Protein AF-D5XAI5-F1 (afdb_monomer)

Sequence (81 aa):
MGKSGLMTITILIGMAFILIGSWIGNPIRPIHYVLVVGALLCGFISLVLFFGSLQKTEEKIYMAIVIILTILIVFIKDYLF

Organism: Thermincola potens (strain JR) (NCBI:txid635013)

Solvent-accessible surface area (backbone atoms only — not comparable to full-atom values): 4483 Å² total; per-residue (Å²): 131,55,73,67,59,56,29,55,48,28,48,53,53,19,51,50,28,51,52,54,46,65,65,50,83,61,83,57,60,70,61,45,50,53,28,51,54,50,23,48,53,24,49,50,52,27,48,53,47,49,61,73,66,46,80,91,44,70,70,59,52,54,52,49,53,52,53,53,52,52,55,50,51,56,48,50,48,71,72,76,107

Secondary structure (DSSP, 8-state):
--HHHHHHHHHHHHHHHHHHHHHS-S--HHHHHHHHHHHHHHHHHHHHHHHTTS---HHHHHHHHHHHHHHHHHHHHHHH-

Mean predicted aligned error: 9.06 Å

Foldseek 3Di:
DDLVVLLVVLQVQLVVLVVVLVVVVDCPPVSNVVSNVSSVVSVVVSLVSVLVPDDPDPVSVVVSVVVVVVVVVVVCVVVVD

pLDDT: mean 71.54, std 6.1, range [47.16, 80.44]

Structure (mmCIF, N/CA/C/O backbone):
data_AF-D5XAI5-F1
#
_entry.id   AF-D5XAI5-F1
#
loop_
_atom_site.group_PDB
_atom_site.id
_atom_site.type_symbol
_atom_site.label_atom_id
_atom_site.label_alt_id
_atom_site.label_comp_id
_atom_site.label_asym_id
_atom_site.label_entity_id
_atom_site.label_seq_id
_atom_site.pdbx_PDB_ins_code
_atom_site.Cartn_x
_atom_site.Cartn_y
_atom_site.Cartn_z
_atom_site.occupancy
_atom_site.B_iso_or_equiv
_atom_site.auth_seq_id
_atom_site.auth_comp_id
_atom_site.auth_asym_id
_atom_site.auth_atom_id
_atom_site.pdbx_PDB_model_num
ATOM 1 N N . MET A 1 1 ? -3.917 18.894 10.164 1.00 57.66 1 MET A N 1
ATOM 2 C CA . MET A 1 1 ? -4.724 18.009 9.289 1.00 57.66 1 MET A CA 1
ATOM 3 C C . MET A 1 1 ? -5.210 16.822 10.099 1.00 57.66 1 MET A C 1
ATOM 5 O O . MET A 1 1 ? -4.408 16.233 10.809 1.00 57.66 1 MET A O 1
ATOM 9 N N . GLY A 1 2 ? -6.506 16.507 10.056 1.00 73.19 2 GLY A N 1
ATOM 10 C CA . GLY A 1 2 ? -7.051 15.334 10.755 1.00 73.19 2 GLY A CA 1
ATOM 11 C C . GLY A 1 2 ? -6.649 14.012 10.086 1.00 73.19 2 GLY A C 1
ATOM 12 O O . GLY A 1 2 ? -6.246 14.012 8.923 1.00 73.19 2 GLY A O 1
ATOM 13 N N . LYS A 1 3 ? -6.809 12.885 10.799 1.00 66.94 3 LYS A N 1
ATOM 14 C CA . LYS A 1 3 ? -6.518 11.522 10.295 1.00 66.94 3 LYS A CA 1
ATOM 15 C C . LYS A 1 3 ? -7.170 11.232 8.935 1.00 66.94 3 LYS A C 1
ATOM 17 O O . LYS A 1 3 ? -6.524 10.660 8.066 1.00 66.94 3 LYS A O 1
ATOM 22 N N . SER A 1 4 ? -8.405 11.701 8.742 1.00 71.69 4 SER A N 1
ATOM 23 C CA . SER A 1 4 ? -9.138 11.582 7.473 1.00 71.69 4 SER A CA 1
ATOM 24 C C . SER A 1 4 ? -8.436 12.318 6.322 1.00 71.69 4 SER A C 1
ATOM 26 O O . SER A 1 4 ? -8.184 11.727 5.281 1.00 71.69 4 SER A O 1
ATOM 28 N N . GLY A 1 5 ? -7.989 13.562 6.533 1.00 72.31 5 GLY A N 1
ATOM 29 C CA . GLY A 1 5 ? -7.262 14.313 5.500 1.00 72.31 5 GLY A CA 1
ATOM 30 C C . GLY A 1 5 ? -5.911 13.689 5.130 1.00 72.31 5 GLY A C 1
ATOM 31 O O . GLY A 1 5 ? -5.505 13.734 3.973 1.00 72.31 5 GLY A O 1
ATOM 32 N N . LEU A 1 6 ? -5.233 13.067 6.098 1.00 73.88 6 LEU A N 1
ATOM 33 C CA . LEU A 1 6 ? -3.962 12.374 5.875 1.00 73.88 6 LEU A CA 1
ATOM 34 C C . LEU A 1 6 ? -4.157 11.076 5.071 1.00 73.88 6 LEU A C 1
ATOM 36 O O . LEU A 1 6 ? -3.356 10.785 4.184 1.00 73.88 6 LEU A O 1
ATOM 40 N N . MET A 1 7 ? -5.258 10.357 5.321 1.00 72.00 7 MET A N 1
ATOM 41 C CA . MET A 1 7 ? -5.686 9.188 4.547 1.00 72.00 7 MET A CA 1
ATOM 42 C C . MET A 1 7 ? -6.028 9.562 3.096 1.00 72.00 7 MET A C 1
ATOM 44 O O . MET A 1 7 ? -5.524 8.942 2.165 1.00 72.00 7 MET A O 1
ATOM 48 N N . THR A 1 8 ? -6.818 10.616 2.873 1.00 74.56 8 THR A N 1
ATOM 49 C CA . THR A 1 8 ? -7.191 11.042 1.512 1.00 74.56 8 THR A CA 1
ATOM 50 C C . THR A 1 8 ? -5.970 11.419 0.674 1.00 74.56 8 THR A C 1
ATOM 52 O O . THR A 1 8 ? -5.889 11.069 -0.500 1.00 74.56 8 THR A O 1
ATOM 55 N N . ILE A 1 9 ? -4.987 12.091 1.276 1.00 78.44 9 ILE A N 1
ATOM 56 C CA . ILE A 1 9 ? -3.758 12.484 0.577 1.00 78.44 9 ILE A CA 1
ATOM 57 C C . ILE A 1 9 ? -2.883 11.277 0.256 1.00 78.44 9 ILE A C 1
ATOM 59 O O . ILE A 1 9 ? -2.347 11.203 -0.845 1.00 78.44 9 ILE A O 1
ATOM 63 N N . THR A 1 10 ? -2.767 10.307 1.165 1.00 76.88 10 THR A N 1
ATOM 64 C CA . THR A 1 10 ? -2.008 9.078 0.878 1.00 76.88 10 THR A CA 1
ATOM 65 C C . THR A 1 10 ? -2.653 8.255 -0.236 1.00 76.88 10 THR A C 1
ATOM 67 O O . THR A 1 10 ? -1.933 7.733 -1.086 1.00 76.88 10 THR A O 1
ATOM 70 N N . ILE A 1 11 ? -3.987 8.220 -0.315 1.00 76.00 11 ILE A N 1
ATOM 71 C CA . ILE A 1 11 ? -4.713 7.599 -1.436 1.00 76.00 11 ILE A CA 1
ATOM 72 C C . ILE A 1 11 ? -4.447 8.341 -2.750 1.00 76.00 11 ILE A C 1
ATOM 74 O O . ILE A 1 11 ? -4.140 7.704 -3.756 1.00 76.00 11 ILE A O 1
ATOM 78 N N . LEU A 1 12 ? -4.526 9.675 -2.748 1.00 77.94 12 LEU A N 1
ATOM 79 C CA . LEU A 1 12 ? -4.281 10.489 -3.943 1.00 77.94 12 LEU A CA 1
ATOM 80 C C . LEU A 1 12 ? -2.849 10.331 -4.469 1.00 77.94 12 LEU A C 1
ATOM 82 O O . LEU A 1 12 ? -2.654 10.192 -5.675 1.00 77.94 12 LEU A O 1
ATOM 86 N N . ILE A 1 13 ? -1.856 10.294 -3.576 1.00 80.44 13 ILE A N 1
ATOM 87 C CA . ILE A 1 13 ? -0.453 10.054 -3.942 1.00 80.44 13 ILE A CA 1
ATOM 88 C C . ILE A 1 13 ? -0.280 8.638 -4.516 1.00 80.44 13 ILE A C 1
ATOM 90 O O . ILE A 1 13 ? 0.365 8.470 -5.549 1.00 80.44 13 ILE A O 1
ATOM 94 N N . GLY A 1 14 ? -0.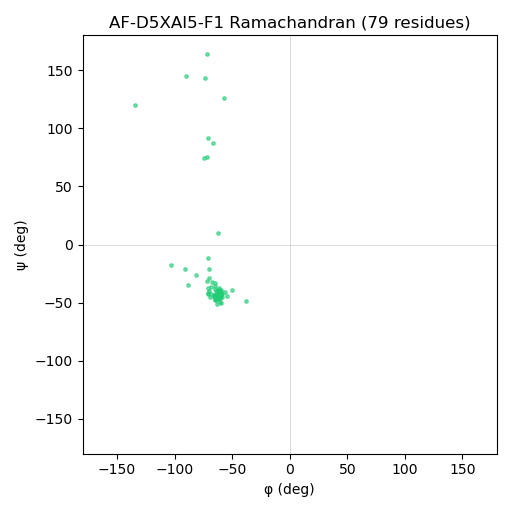901 7.624 -3.903 1.00 74.56 14 GLY A N 1
ATOM 95 C CA . GLY A 1 14 ? -0.882 6.250 -4.416 1.00 74.56 14 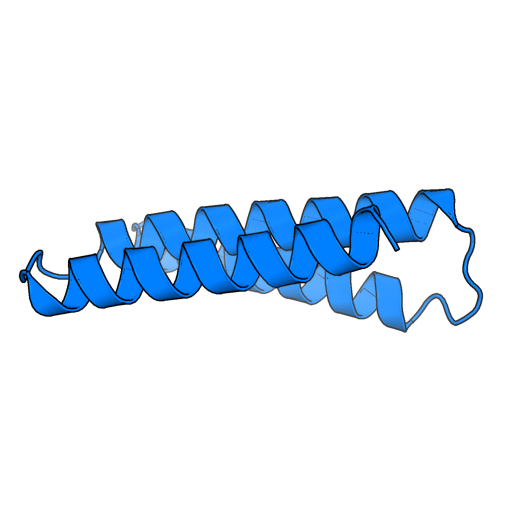GLY A CA 1
ATOM 96 C C . GLY A 1 14 ? -1.505 6.124 -5.811 1.00 74.56 14 GLY A C 1
ATOM 97 O O . GLY A 1 14 ? -0.915 5.507 -6.696 1.00 74.56 14 GLY A O 1
ATOM 98 N N . MET A 1 15 ? -2.655 6.766 -6.045 1.00 75.69 15 MET A N 1
ATOM 99 C CA . MET A 1 15 ? -3.287 6.823 -7.369 1.00 75.69 15 MET A CA 1
ATOM 100 C C . MET A 1 15 ? -2.410 7.532 -8.403 1.00 75.69 15 MET A C 1
ATOM 102 O O . MET A 1 15 ? -2.325 7.068 -9.539 1.00 75.69 15 MET A O 1
ATOM 106 N N . ALA A 1 16 ? -1.727 8.615 -8.022 1.00 78.94 16 ALA A N 1
ATOM 107 C CA . ALA A 1 16 ? -0.811 9.316 -8.915 1.00 78.94 16 ALA A CA 1
ATOM 108 C C . ALA A 1 16 ? 0.341 8.406 -9.371 1.00 78.94 16 ALA A C 1
ATOM 110 O O . ALA A 1 16 ? 0.661 8.384 -10.556 1.00 78.94 16 ALA A O 1
ATOM 111 N N . PHE A 1 17 ? 0.913 7.594 -8.475 1.00 77.12 17 PHE A N 1
ATOM 112 C CA . PHE A 1 17 ? 1.952 6.630 -8.849 1.00 77.12 17 PHE A CA 1
ATOM 113 C C . PHE A 1 17 ? 1.455 5.560 -9.825 1.00 77.12 17 PHE A C 1
ATOM 115 O O . PHE A 1 17 ? 2.158 5.247 -10.786 1.00 77.12 17 PHE A O 1
ATOM 122 N N . ILE A 1 18 ? 0.239 5.042 -9.629 1.00 75.19 18 ILE A N 1
ATOM 123 C CA . ILE A 1 18 ? -0.368 4.059 -10.541 1.00 75.19 18 ILE A CA 1
ATOM 124 C C . ILE A 1 18 ? -0.629 4.684 -11.917 1.00 75.19 18 ILE A C 1
ATOM 126 O O . ILE A 1 18 ? -0.319 4.070 -12.934 1.00 75.19 18 ILE A O 1
ATOM 130 N N . LEU A 1 19 ? -1.149 5.915 -11.964 1.00 78.56 19 LEU A N 1
ATOM 131 C CA . LEU A 1 19 ? -1.404 6.634 -13.215 1.00 78.56 19 LEU A CA 1
ATOM 132 C C . LEU A 1 19 ? -0.112 6.950 -13.972 1.00 78.56 19 LEU A C 1
ATOM 134 O O . LEU A 1 19 ? -0.052 6.736 -15.178 1.00 78.56 19 LEU A O 1
ATOM 138 N N . ILE A 1 20 ? 0.933 7.4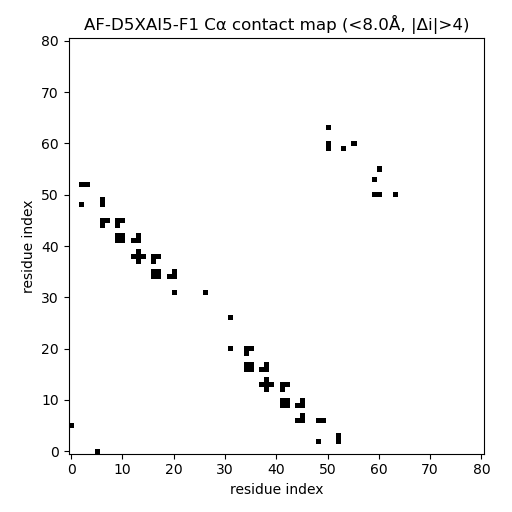05 -13.276 1.00 78.88 20 ILE A N 1
ATOM 139 C CA . ILE A 1 20 ? 2.248 7.658 -13.881 1.00 78.88 20 ILE A CA 1
ATOM 140 C C . ILE A 1 20 ? 2.844 6.347 -14.404 1.00 78.88 20 ILE A C 1
ATOM 142 O O . ILE A 1 20 ? 3.314 6.307 -15.538 1.00 78.88 20 ILE A O 1
ATOM 146 N N . GLY A 1 21 ? 2.772 5.264 -13.624 1.00 68.94 21 GLY A N 1
ATOM 147 C CA . GLY A 1 21 ? 3.200 3.934 -14.061 1.00 68.94 21 GLY A CA 1
ATOM 148 C C . GLY A 1 21 ? 2.443 3.455 -15.299 1.00 68.94 21 GLY A C 1
ATOM 149 O O . GLY A 1 21 ? 3.061 3.014 -16.257 1.00 68.94 21 GLY A O 1
ATOM 150 N N . SER A 1 22 ? 1.120 3.616 -15.331 1.00 68.69 22 SER A N 1
ATOM 151 C CA . SER A 1 22 ? 0.292 3.223 -16.476 1.00 68.69 22 SER A CA 1
ATOM 152 C C . SER A 1 22 ? 0.499 4.101 -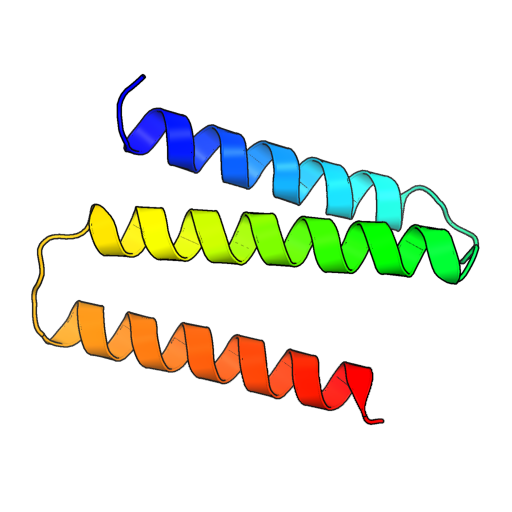17.715 1.00 68.69 22 SER A C 1
ATOM 154 O O . SER A 1 22 ? 0.269 3.629 -18.827 1.00 68.69 22 SER A O 1
ATOM 156 N N . TRP A 1 23 ? 0.873 5.374 -17.553 1.00 73.00 23 TRP A N 1
ATOM 157 C CA . TRP A 1 23 ? 1.060 6.311 -18.667 1.00 73.00 23 TRP A CA 1
ATOM 158 C C . TRP A 1 23 ? 2.428 6.151 -19.341 1.00 73.00 23 TRP A C 1
ATOM 160 O O . TRP A 1 23 ? 2.572 6.403 -20.538 1.00 73.00 23 TRP A O 1
ATOM 170 N N . ILE A 1 24 ? 3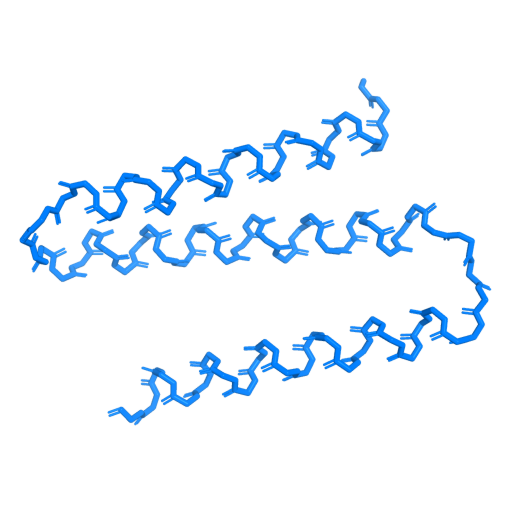.438 5.669 -18.619 1.00 72.62 24 ILE A N 1
ATOM 171 C CA . ILE A 1 24 ? 4.728 5.303 -19.207 1.00 72.62 24 ILE A CA 1
ATOM 172 C C . ILE A 1 24 ? 4.530 3.975 -19.962 1.00 72.62 24 ILE A C 1
ATOM 174 O O . ILE A 1 24 ? 4.934 2.914 -19.513 1.00 72.62 24 ILE A O 1
ATOM 178 N N . GLY A 1 25 ? 3.883 4.017 -21.130 1.00 52.94 25 GLY A N 1
ATOM 179 C CA . GLY A 1 25 ? 3.475 2.854 -21.933 1.00 52.94 25 GLY A CA 1
ATOM 180 C C . GLY A 1 25 ? 4.605 1.955 -22.464 1.00 52.94 25 GLY A C 1
ATOM 181 O O . GLY A 1 25 ? 4.349 1.089 -23.294 1.00 52.94 25 GLY A O 1
ATOM 182 N N . ASN A 1 26 ? 5.849 2.142 -22.01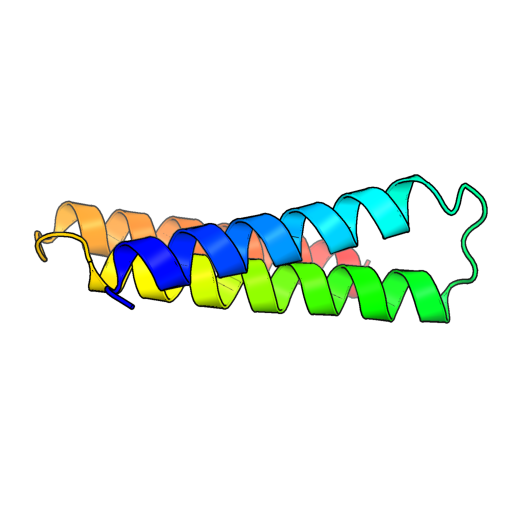2 1.00 63.25 26 ASN A N 1
ATOM 183 C CA . ASN A 1 26 ? 6.980 1.263 -22.286 1.00 63.25 26 ASN A CA 1
ATOM 184 C C . ASN A 1 26 ? 7.746 1.009 -20.971 1.00 63.25 26 ASN A C 1
ATOM 186 O O . ASN A 1 26 ? 8.224 1.973 -20.361 1.00 63.25 26 ASN A O 1
ATOM 190 N N . PRO A 1 27 ? 7.880 -0.246 -20.496 1.00 60.00 27 PRO A N 1
ATOM 191 C CA . PRO A 1 27 ? 8.471 -0.530 -19.197 1.00 60.00 27 PRO A CA 1
ATOM 192 C C . PRO A 1 27 ? 9.977 -0.270 -19.223 1.00 60.00 27 PRO A C 1
ATOM 194 O O . PRO A 1 27 ? 10.792 -1.162 -19.467 1.00 60.00 27 PRO A O 1
ATOM 197 N N . ILE A 1 28 ? 10.377 0.950 -18.867 1.00 62.38 28 ILE A N 1
ATOM 198 C CA . ILE A 1 28 ? 11.694 1.179 -18.278 1.00 62.38 28 ILE A CA 1
ATOM 199 C C . ILE A 1 28 ? 11.642 0.481 -16.915 1.00 62.38 28 ILE A C 1
ATOM 201 O O . ILE A 1 28 ? 11.227 1.071 -15.915 1.00 62.38 28 ILE A O 1
ATOM 205 N N . ARG A 1 29 ? 11.983 -0.819 -16.916 1.00 64.81 29 ARG A N 1
ATOM 206 C CA . ARG A 1 29 ? 11.844 -1.769 -15.795 1.00 64.81 29 ARG A CA 1
ATOM 207 C C . ARG A 1 29 ? 12.140 -1.169 -14.411 1.00 64.81 29 ARG A C 1
ATOM 209 O O . ARG A 1 29 ? 11.299 -1.338 -13.532 1.00 64.81 29 ARG A O 1
ATOM 216 N N . PRO A 1 30 ? 13.250 -0.436 -14.187 1.00 69.25 30 PRO A N 1
ATOM 217 C CA . PRO A 1 30 ? 13.543 0.108 -12.860 1.00 69.25 30 PRO A CA 1
ATOM 218 C C . PRO A 1 30 ? 12.570 1.208 -12.410 1.00 69.25 30 PRO A C 1
ATOM 220 O O . PRO A 1 30 ? 12.210 1.255 -11.239 1.00 69.25 30 PRO A O 1
ATOM 223 N N . ILE A 1 31 ? 12.096 2.067 -13.318 1.00 73.69 31 ILE A N 1
ATOM 224 C CA . ILE A 1 31 ? 11.203 3.187 -12.973 1.00 73.69 31 ILE A CA 1
ATOM 225 C C . ILE A 1 31 ? 9.817 2.666 -12.590 1.00 73.69 31 ILE A C 1
ATOM 227 O O . ILE A 1 31 ? 9.238 3.106 -11.599 1.00 73.69 31 ILE A O 1
ATOM 231 N N . HIS A 1 32 ? 9.316 1.677 -13.331 1.00 71.19 32 HIS A N 1
ATOM 232 C CA . HIS A 1 32 ? 8.056 1.013 -12.998 1.00 71.19 32 HIS A CA 1
ATOM 233 C C . HIS A 1 32 ? 8.122 0.318 -11.642 1.00 71.19 32 HIS A C 1
ATOM 235 O O . HIS A 1 32 ? 7.175 0.403 -10.869 1.00 71.19 32 HIS A O 1
ATOM 241 N N . TYR A 1 33 ? 9.254 -0.304 -11.319 1.00 71.25 33 TYR A N 1
ATOM 242 C CA . TYR A 1 33 ? 9.444 -0.941 -10.023 1.00 71.25 33 TYR A CA 1
ATOM 243 C C . TYR A 1 33 ? 9.337 0.048 -8.865 1.00 71.25 33 TYR A C 1
ATOM 245 O O . TYR A 1 33 ? 8.624 -0.194 -7.896 1.00 71.25 33 TYR A O 1
ATOM 253 N N . VAL A 1 34 ? 10.002 1.197 -8.994 1.00 75.12 34 VAL A N 1
ATOM 254 C CA . VAL A 1 34 ? 9.959 2.261 -7.985 1.00 75.12 34 VAL A CA 1
ATOM 255 C C . VAL A 1 34 ? 8.544 2.827 -7.845 1.00 75.12 34 VAL A C 1
ATOM 257 O O . VAL A 1 34 ? 8.087 3.048 -6.725 1.00 75.12 34 VAL A O 1
ATOM 260 N N . LEU A 1 35 ? 7.822 3.003 -8.956 1.00 75.56 35 LEU A N 1
ATOM 261 C CA . LEU A 1 35 ? 6.431 3.468 -8.959 1.00 75.56 35 LEU A CA 1
ATOM 262 C C . LEU A 1 35 ? 5.482 2.472 -8.281 1.00 75.56 35 LEU A C 1
ATOM 264 O O . LEU A 1 35 ? 4.662 2.877 -7.460 1.00 75.56 35 LEU A O 1
ATOM 268 N N . VAL A 1 36 ? 5.619 1.176 -8.567 1.00 74.12 36 VAL A N 1
ATOM 269 C CA . VAL A 1 36 ? 4.805 0.114 -7.953 1.00 74.12 36 VAL A CA 1
ATOM 270 C C . VAL A 1 36 ? 5.085 0.015 -6.454 1.00 74.12 36 VAL A C 1
ATOM 272 O O . VAL A 1 36 ? 4.150 0.028 -5.654 1.00 74.12 36 VAL A O 1
ATOM 275 N N . VAL A 1 37 ? 6.359 -0.003 -6.049 1.00 77.12 37 VAL A N 1
ATOM 276 C CA . VAL A 1 37 ? 6.749 -0.024 -4.630 1.00 77.12 37 VAL A CA 1
ATOM 277 C C . VAL A 1 37 ? 6.244 1.230 -3.903 1.00 77.12 37 VAL A C 1
ATOM 279 O O . VAL A 1 37 ? 5.721 1.131 -2.793 1.00 77.12 37 VAL A O 1
ATOM 282 N N . GLY A 1 38 ? 6.328 2.404 -4.535 1.00 76.56 38 GLY A N 1
ATOM 283 C CA . GLY A 1 38 ? 5.802 3.659 -3.991 1.00 76.56 38 GLY A CA 1
ATOM 284 C C . GLY A 1 38 ? 4.280 3.650 -3.818 1.00 76.56 38 GLY A C 1
ATOM 285 O O . GLY A 1 38 ? 3.775 4.046 -2.764 1.00 76.56 38 GLY A O 1
ATOM 286 N N . ALA A 1 39 ? 3.545 3.143 -4.812 1.00 75.31 39 ALA A N 1
ATOM 287 C CA . ALA A 1 39 ? 2.095 2.979 -4.745 1.00 75.31 39 ALA A CA 1
ATOM 288 C C . ALA A 1 39 ? 1.682 2.023 -3.615 1.00 75.31 39 ALA A C 1
ATOM 290 O O . ALA A 1 39 ? 0.734 2.308 -2.882 1.00 75.31 39 ALA A O 1
ATOM 291 N N . LEU A 1 40 ? 2.428 0.935 -3.416 1.00 73.19 40 LEU A N 1
ATOM 292 C CA . LEU A 1 40 ? 2.196 -0.020 -2.332 1.00 73.19 40 LEU A CA 1
ATOM 293 C C . LEU A 1 40 ? 2.435 0.557 -0.955 1.00 73.19 40 LEU A C 1
ATOM 295 O O . LEU A 1 40 ? 1.605 0.359 -0.073 1.00 73.19 40 LEU A O 1
ATOM 299 N N . LEU A 1 41 ? 3.534 1.283 -0.761 1.00 76.69 41 LEU A N 1
ATOM 300 C CA . LEU A 1 41 ? 3.796 1.947 0.512 1.00 76.69 41 LEU A CA 1
ATOM 301 C C . LEU A 1 41 ? 2.680 2.943 0.840 1.00 76.69 41 LEU A C 1
ATOM 303 O O . LEU A 1 41 ? 2.182 2.956 1.965 1.00 76.69 41 LEU A O 1
ATOM 307 N N . CYS A 1 42 ? 2.218 3.714 -0.148 1.00 75.25 42 CYS A N 1
ATOM 308 C CA . CYS A 1 42 ? 1.086 4.622 0.039 1.00 75.25 42 CYS A CA 1
ATOM 309 C C . CYS A 1 42 ? -0.210 3.871 0.369 1.00 75.25 42 CYS A C 1
ATOM 311 O O . CYS A 1 42 ? -0.923 4.260 1.296 1.00 75.25 42 CYS A O 1
ATOM 313 N N . GLY A 1 43 ? -0.492 2.772 -0.336 1.00 74.06 43 GLY A N 1
ATOM 314 C CA . GLY A 1 43 ? -1.639 1.907 -0.069 1.00 74.06 43 GLY A CA 1
ATOM 315 C C . GLY A 1 43 ? -1.599 1.310 1.338 1.00 74.06 43 GLY A C 1
ATOM 316 O O . GLY A 1 43 ? -2.590 1.373 2.060 1.00 74.06 43 GLY A O 1
ATOM 317 N N . PHE A 1 44 ? -0.438 0.817 1.771 1.00 76.75 44 PHE A N 1
ATOM 318 C CA . PHE A 1 44 ? -0.238 0.248 3.100 1.00 76.75 44 PHE A CA 1
ATOM 319 C C . PHE A 1 44 ? -0.431 1.294 4.203 1.00 76.75 44 PHE A C 1
ATOM 321 O O . PHE A 1 44 ? -1.166 1.052 5.159 1.00 76.75 44 PHE A O 1
ATOM 328 N N . ILE A 1 45 ? 0.154 2.487 4.052 1.00 75.69 45 ILE A N 1
ATOM 329 C CA . ILE A 1 45 ? -0.021 3.591 5.007 1.00 75.69 45 ILE A CA 1
ATOM 330 C C . ILE A 1 45 ? -1.493 4.010 5.075 1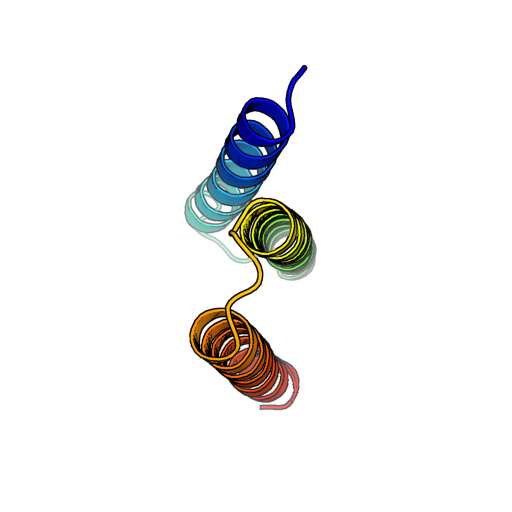.00 75.69 45 ILE A C 1
ATOM 332 O O . ILE A 1 45 ? -2.035 4.157 6.171 1.00 75.69 45 ILE A O 1
ATOM 336 N N . SER A 1 46 ? -2.165 4.152 3.930 1.00 72.75 46 SER A N 1
ATOM 337 C CA . SER A 1 46 ? -3.593 4.476 3.893 1.00 72.75 46 SER A CA 1
ATOM 338 C C . SER A 1 46 ? -4.435 3.413 4.599 1.00 72.75 46 SER A C 1
ATOM 340 O O . SER A 1 46 ? -5.389 3.743 5.300 1.00 72.75 46 SER A O 1
ATOM 342 N N . LEU A 1 47 ? -4.089 2.140 4.431 1.00 73.38 47 LEU A N 1
ATOM 343 C CA . LEU A 1 47 ? -4.797 1.016 5.029 1.00 73.38 47 LEU A CA 1
ATOM 344 C C . LEU A 1 47 ? -4.606 0.997 6.555 1.00 73.38 47 LEU A C 1
ATOM 346 O O . LEU A 1 47 ? -5.579 0.879 7.298 1.00 73.38 47 LEU A O 1
ATOM 350 N N . VAL A 1 48 ? -3.386 1.242 7.043 1.00 75.50 48 VAL A N 1
ATOM 351 C CA . VAL A 1 48 ? -3.101 1.415 8.479 1.00 75.50 48 VAL A CA 1
ATOM 352 C C . VAL A 1 48 ? -3.863 2.609 9.063 1.00 75.50 48 VAL A C 1
ATOM 354 O O . VAL A 1 48 ? -4.454 2.496 10.138 1.00 75.50 48 VAL A O 1
ATOM 357 N N . LEU A 1 49 ? -3.897 3.746 8.362 1.00 74.31 49 LEU A N 1
ATOM 358 C CA . LEU A 1 49 ? -4.646 4.928 8.797 1.00 74.31 49 LEU A CA 1
ATOM 359 C C . LEU A 1 49 ? -6.158 4.671 8.826 1.00 74.31 49 LEU A C 1
ATOM 361 O O . LEU A 1 4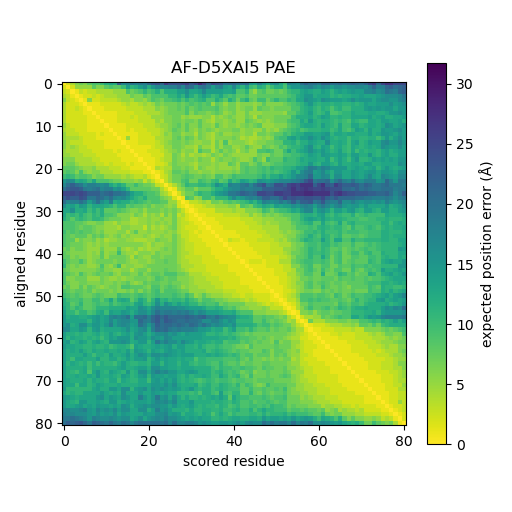9 ? -6.826 5.112 9.762 1.00 74.31 49 LEU A O 1
ATOM 365 N N . PHE A 1 50 ? -6.684 3.922 7.854 1.00 71.00 50 PHE A N 1
ATOM 366 C CA . PHE A 1 50 ? -8.091 3.533 7.791 1.00 71.00 50 PHE A CA 1
ATOM 367 C C . PHE A 1 50 ? -8.489 2.655 8.981 1.00 71.00 50 PHE A C 1
ATOM 369 O O . PHE A 1 50 ? -9.421 2.993 9.713 1.00 71.00 50 PHE A O 1
ATOM 376 N N . PHE A 1 51 ? -7.736 1.587 9.261 1.00 67.62 51 PHE A N 1
ATOM 377 C CA . PHE A 1 51 ? -8.001 0.730 10.423 1.00 67.62 51 PHE A CA 1
ATOM 378 C C . PHE A 1 51 ? -7.738 1.431 11.757 1.00 67.62 51 PHE A C 1
ATOM 380 O O . PHE A 1 51 ? -8.464 1.203 12.721 1.00 67.62 51 PHE A O 1
ATOM 387 N N . GLY A 1 52 ? -6.774 2.352 11.813 1.00 67.56 52 GLY A N 1
ATOM 388 C CA . GLY A 1 52 ? -6.543 3.221 12.971 1.00 67.56 52 GLY A CA 1
ATOM 389 C C . GLY A 1 52 ? -7.620 4.295 13.188 1.00 67.56 52 GLY A C 1
ATOM 390 O O . GLY A 1 52 ? -7.621 4.950 14.237 1.00 67.56 52 GLY A O 1
ATOM 391 N N . SER A 1 53 ? -8.510 4.500 12.211 1.00 67.69 53 SER A N 1
ATOM 392 C CA . SER A 1 53 ? -9.658 5.411 12.279 1.00 67.69 53 SER A CA 1
ATOM 393 C C . SER A 1 53 ? -10.993 4.689 12.494 1.00 67.69 53 SER A C 1
ATOM 395 O O . SER A 1 53 ? -11.966 5.335 12.882 1.00 67.69 53 SER A O 1
ATOM 397 N N . LEU A 1 54 ? -11.069 3.380 12.242 1.00 67.62 54 LEU A N 1
ATOM 398 C CA . LEU A 1 54 ? -12.263 2.579 12.498 1.00 67.62 54 LEU A CA 1
ATOM 399 C C . LEU A 1 54 ? -12.436 2.344 14.005 1.00 67.62 54 LEU A C 1
ATOM 401 O O . LEU A 1 54 ? -11.471 2.130 14.738 1.00 67.62 54 LEU A O 1
ATOM 405 N N . GLN A 1 55 ? -13.688 2.344 14.475 1.00 69.00 55 GLN A N 1
ATOM 406 C CA . GLN A 1 55 ? -14.000 1.804 15.799 1.00 69.00 55 GLN A CA 1
ATOM 407 C C . GLN A 1 55 ? -13.526 0.350 15.851 1.00 69.00 55 GLN A C 1
ATOM 409 O O . GLN A 1 55 ? -13.880 -0.444 14.977 1.00 69.00 55 GLN A O 1
ATOM 414 N N . LYS A 1 56 ? -12.704 0.034 16.856 1.00 65.56 56 LYS A N 1
ATOM 415 C CA . LYS A 1 56 ? -12.097 -1.284 17.054 1.00 65.56 56 LYS A CA 1
ATOM 416 C C . LYS A 1 56 ? -13.148 -2.290 17.523 1.00 65.56 56 LYS A C 1
ATOM 418 O O . LYS A 1 56 ? -13.208 -2.624 18.699 1.00 65.56 56 LYS A O 1
ATOM 423 N N . THR A 1 57 ? -13.995 -2.736 16.606 1.00 74.00 57 THR A N 1
ATOM 424 C CA . THR A 1 57 ? -14.792 -3.950 16.776 1.00 74.00 57 THR A CA 1
ATOM 425 C C . THR A 1 57 ? -14.001 -5.136 16.232 1.00 74.00 57 THR A C 1
ATOM 427 O O . THR A 1 57 ? -13.255 -4.993 15.260 1.00 74.00 57 THR A O 1
ATOM 430 N N . GLU A 1 58 ? -14.138 -6.301 16.863 1.00 68.62 58 GLU A N 1
ATOM 431 C CA . GLU A 1 58 ? -13.352 -7.502 16.538 1.00 68.62 58 GLU A CA 1
ATOM 432 C C . GLU A 1 58 ? -13.457 -7.877 15.051 1.00 68.62 58 GLU A C 1
ATOM 434 O O . GLU A 1 58 ? -12.441 -8.076 14.388 1.00 68.62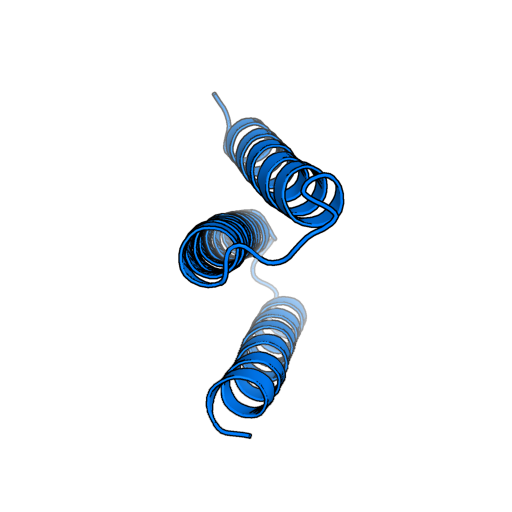 58 GLU A O 1
ATOM 439 N N . GLU A 1 59 ? -14.662 -7.836 14.478 1.00 70.88 59 GLU A N 1
ATOM 440 C CA . GLU A 1 59 ? -14.922 -8.135 13.060 1.00 70.88 59 GLU A CA 1
ATOM 441 C C . GLU A 1 59 ? -14.097 -7.279 12.088 1.00 70.88 59 GLU A C 1
ATOM 443 O O . GLU A 1 59 ? -13.571 -7.771 11.089 1.00 70.88 59 GLU A O 1
ATOM 448 N N . LYS A 1 60 ? -13.938 -5.985 12.388 1.00 68.44 60 LYS A N 1
ATOM 449 C CA . LYS A 1 60 ? -13.190 -5.053 11.533 1.00 68.44 60 LYS A CA 1
ATOM 450 C C . LYS A 1 60 ? -11.690 -5.310 11.598 1.00 68.44 60 LYS A C 1
ATOM 452 O O . LYS A 1 60 ? -10.997 -5.100 10.606 1.00 68.44 60 LYS A O 1
ATOM 457 N N . ILE A 1 61 ? -11.196 -5.782 12.742 1.00 70.88 61 ILE A N 1
ATOM 458 C CA . ILE A 1 61 ? -9.794 -6.173 12.917 1.00 70.88 61 ILE A CA 1
ATOM 459 C C . ILE A 1 61 ? -9.509 -7.442 12.108 1.00 70.88 61 ILE A C 1
ATOM 461 O O . ILE A 1 61 ? -8.529 -7.474 11.367 1.00 70.88 61 ILE A O 1
ATOM 465 N N . TYR A 1 62 ? -10.387 -8.448 12.167 1.00 70.44 62 TYR A N 1
ATOM 466 C CA . TYR A 1 62 ? -10.251 -9.652 11.339 1.00 70.44 62 TYR A CA 1
ATOM 467 C C . TYR A 1 62 ? -10.273 -9.322 9.844 1.00 70.44 62 TYR A C 1
ATOM 469 O O . TYR A 1 62 ? -9.419 -9.798 9.096 1.00 70.44 62 TYR A O 1
ATOM 477 N N . MET A 1 63 ? -11.178 -8.440 9.413 1.00 72.94 63 MET A N 1
ATOM 478 C CA . MET A 1 63 ? -11.244 -7.987 8.022 1.00 72.94 63 MET A CA 1
ATOM 479 C C . MET A 1 63 ? -9.949 -7.274 7.586 1.00 72.94 63 MET A C 1
ATOM 481 O O . MET A 1 63 ? -9.471 -7.501 6.477 1.00 72.94 63 MET A O 1
ATOM 485 N N . ALA A 1 64 ? -9.328 -6.485 8.471 1.00 69.88 64 ALA A N 1
ATOM 486 C CA . ALA A 1 64 ? -8.029 -5.855 8.226 1.00 69.88 64 ALA A CA 1
ATOM 487 C C . ALA A 1 64 ? -6.923 -6.866 7.951 1.00 69.88 64 ALA A C 1
ATOM 489 O O . ALA A 1 64 ? -6.192 -6.751 6.967 1.00 69.88 64 ALA A O 1
ATOM 490 N N . ILE A 1 65 ? -6.817 -7.858 8.833 1.00 74.81 65 ILE A N 1
ATOM 491 C CA . ILE A 1 65 ? -5.783 -8.887 8.779 1.00 74.81 65 ILE A CA 1
ATOM 492 C C . ILE A 1 65 ? -5.911 -9.679 7.475 1.00 74.81 65 ILE A C 1
ATOM 494 O O . ILE A 1 65 ? -4.913 -9.872 6.784 1.00 74.81 65 ILE A O 1
ATOM 498 N N . VAL A 1 66 ? -7.135 -10.062 7.097 1.00 76.75 66 VAL A N 1
ATOM 499 C CA . VAL A 1 66 ? -7.408 -10.795 5.853 1.00 76.75 66 VAL A CA 1
ATOM 500 C C . VAL A 1 66 ? -7.022 -9.976 4.620 1.00 76.75 66 VAL A C 1
ATOM 502 O O . VAL A 1 66 ? -6.349 -10.500 3.732 1.00 76.75 66 VAL A O 1
ATOM 505 N N . ILE A 1 67 ? -7.384 -8.691 4.561 1.00 77.75 67 ILE A N 1
ATOM 506 C CA . ILE A 1 67 ? -7.032 -7.821 3.427 1.00 77.75 67 ILE A CA 1
ATOM 507 C C . ILE A 1 67 ? -5.508 -7.665 3.316 1.00 77.75 67 ILE A C 1
ATOM 509 O O . ILE A 1 67 ? -4.961 -7.821 2.226 1.00 77.75 67 ILE A O 1
ATOM 513 N N . ILE A 1 68 ? -4.807 -7.422 4.431 1.00 76.12 68 ILE A N 1
ATOM 514 C CA . ILE A 1 68 ? -3.341 -7.285 4.445 1.00 76.12 68 ILE A CA 1
ATOM 515 C C . ILE A 1 68 ? -2.666 -8.579 3.978 1.00 76.12 68 ILE A C 1
ATOM 517 O O . ILE A 1 68 ? -1.789 -8.526 3.118 1.00 76.12 68 ILE A O 1
ATOM 521 N N . LEU A 1 69 ? -3.091 -9.736 4.497 1.00 74.38 69 LEU A N 1
ATOM 522 C CA . LEU A 1 69 ? -2.574 -11.046 4.087 1.00 74.38 69 LEU A CA 1
ATOM 523 C C . LEU A 1 69 ? -2.813 -11.315 2.601 1.00 74.38 69 LEU A C 1
ATOM 525 O O . LEU A 1 69 ? -1.913 -11.792 1.918 1.00 74.38 69 LEU A O 1
ATOM 529 N N . THR A 1 70 ? -3.994 -10.974 2.086 1.00 77.12 70 THR A N 1
ATOM 530 C CA . THR A 1 70 ? -4.333 -11.177 0.671 1.00 77.12 70 THR A CA 1
ATOM 531 C C . THR A 1 70 ? -3.439 -10.329 -0.232 1.00 77.12 70 THR A C 1
ATOM 533 O O . THR A 1 70 ? -2.875 -10.846 -1.193 1.00 77.12 70 THR A O 1
ATOM 536 N N . ILE A 1 71 ? -3.244 -9.049 0.107 1.00 75.75 71 ILE A N 1
ATOM 537 C CA . ILE A 1 71 ? -2.340 -8.152 -0.628 1.00 75.75 71 ILE A CA 1
ATOM 538 C C . ILE A 1 71 ? -0.906 -8.689 -0.582 1.00 75.75 71 ILE A C 1
ATOM 540 O O . ILE A 1 71 ? -0.244 -8.744 -1.615 1.00 75.75 71 ILE A O 1
ATOM 544 N N . LEU A 1 72 ? -0.439 -9.130 0.591 1.00 73.25 72 LEU A N 1
ATOM 545 C CA . LEU A 1 72 ? 0.903 -9.685 0.757 1.00 73.25 72 LEU A CA 1
ATOM 546 C C . LEU A 1 72 ? 1.111 -10.936 -0.113 1.00 73.25 72 LEU A C 1
ATOM 548 O O . LEU A 1 72 ? 2.134 -11.046 -0.779 1.00 73.25 72 LEU A O 1
ATOM 552 N N . ILE A 1 73 ? 0.140 -11.855 -0.145 1.00 75.06 73 ILE A N 1
ATOM 553 C CA . ILE A 1 73 ? 0.205 -13.089 -0.944 1.00 75.06 73 ILE A CA 1
ATOM 554 C C . ILE A 1 73 ? 0.254 -12.776 -2.440 1.00 75.06 73 ILE A C 1
ATOM 556 O O . ILE A 1 73 ? 1.087 -13.339 -3.149 1.00 75.06 73 ILE A O 1
ATOM 560 N N . VAL A 1 74 ? -0.613 -11.880 -2.920 1.00 74.31 74 VAL A N 1
ATOM 561 C CA . VAL A 1 74 ? -0.618 -11.457 -4.329 1.00 74.31 74 VAL A CA 1
ATOM 562 C C . VAL A 1 74 ? 0.725 -10.828 -4.696 1.00 74.31 74 VAL A C 1
ATOM 564 O O . VAL A 1 74 ? 1.279 -11.140 -5.745 1.00 74.31 74 VAL A O 1
ATOM 567 N N . PHE A 1 75 ? 1.294 -10.016 -3.804 1.00 67.81 75 PHE A N 1
ATOM 568 C CA . PHE A 1 75 ? 2.560 -9.344 -4.063 1.00 67.81 75 PHE A CA 1
ATOM 569 C C . PHE A 1 75 ? 3.766 -10.287 -4.055 1.00 67.81 75 PHE A C 1
ATOM 571 O O . PHE A 1 75 ? 4.621 -10.211 -4.930 1.00 67.81 75 PHE A O 1
ATOM 578 N N . ILE A 1 76 ? 3.823 -11.209 -3.091 1.00 70.31 76 ILE A N 1
ATOM 579 C CA . ILE A 1 76 ? 4.848 -12.258 -3.040 1.00 70.31 76 ILE A CA 1
ATOM 580 C C . ILE A 1 76 ? 4.789 -13.097 -4.316 1.00 70.31 76 ILE A C 1
ATOM 582 O O . ILE A 1 76 ? 5.833 -13.392 -4.886 1.00 70.31 76 ILE A O 1
ATOM 586 N N . LYS A 1 77 ? 3.585 -13.443 -4.786 1.00 69.50 77 LYS A N 1
ATOM 587 C CA . LYS A 1 77 ? 3.400 -14.204 -6.023 1.00 69.50 77 LYS A CA 1
ATOM 588 C C . LYS A 1 77 ? 3.967 -13.465 -7.239 1.00 69.50 77 LYS A C 1
ATOM 590 O O . LYS A 1 77 ? 4.737 -14.077 -7.961 1.00 69.50 77 LYS A O 1
ATOM 595 N N . ASP A 1 78 ? 3.637 -12.188 -7.426 1.00 63.78 78 ASP A N 1
ATOM 596 C CA . ASP A 1 78 ? 4.128 -11.384 -8.563 1.00 63.78 78 ASP A CA 1
ATOM 597 C C . ASP A 1 78 ? 5.629 -11.046 -8.483 1.00 63.78 78 ASP A C 1
ATOM 599 O O . ASP A 1 78 ? 6.242 -10.687 -9.485 1.00 63.78 78 ASP A O 1
ATOM 603 N N . TYR A 1 79 ? 6.234 -11.105 -7.292 1.00 60.16 79 TYR A N 1
ATOM 604 C CA . TYR A 1 79 ? 7.666 -10.846 -7.111 1.00 60.16 79 TYR A CA 1
ATOM 605 C C . TYR A 1 79 ? 8.520 -12.113 -7.289 1.00 60.16 79 TYR A C 1
ATOM 607 O O . TYR A 1 79 ? 9.658 -12.026 -7.751 1.00 60.16 79 TYR A O 1
ATOM 615 N N . LEU A 1 80 ? 8.009 -13.281 -6.879 1.00 54.62 80 LEU A N 1
ATOM 616 C CA . LEU A 1 80 ? 8.733 -14.560 -6.932 1.00 54.62 80 LEU A CA 1
ATOM 617 C C . LEU A 1 80 ? 8.521 -15.364 -8.224 1.00 54.62 80 LEU A C 1
ATOM 619 O O . LEU A 1 80 ? 9.359 -16.222 -8.500 1.00 54.62 80 LEU A O 1
ATOM 623 N N . PHE A 1 81 ? 7.444 -15.129 -8.979 1.00 47.16 81 PHE A N 1
ATOM 624 C CA . PHE A 1 81 ? 7.124 -15.818 -10.240 1.00 47.16 81 PHE A CA 1
ATOM 625 C C . PHE A 1 81 ? 7.014 -14.838 -11.406 1.00 47.16 81 PHE A C 1
ATOM 627 O O . PHE A 1 81 ? 7.369 -15.256 -12.533 1.00 47.16 81 PHE A O 1
#

Radius of gyration: 14.62 Å; Cα contacts (8 Å, |Δi|>4): 41; chains: 1; bounding box: 28×34×39 Å